Protein AF-A0A368GGF1-F1 (afdb_monomer_lite)

Foldseek 3Di:
DVCVVVVNQLQDAADEQEEADPVSLVVVLVSCVRHLARYAYEYAYPDCCVPPDDGPVVSSVVSVHPRYYYDPHVVVVVVVVVVVVVVVVCVVDVPDD

Secondary structure (DSSP, 8-state):
-HHHHTT--SSSS-EEEEESSGGGHHHHHHHHHH-TTTEEEEEE---HHHHHSSSHHHHHHHTT---EEEESSHHHHHHHHHHHHHHHHHHHSPPP-

InterPro domains:
  IPR023214 HAD superfamily [G3DSA:3.40.50.1000] (1-93)
  IPR049063 Trehalose-6-phosphate phosphatase, C-terminal domain [PF21141] (1-77)

Structure (mmCIF, N/CA/C/O backbone):
data_AF-A0A368GGF1-F1
#
_entry.id   AF-A0A368GGF1-F1
#
loop_
_atom_site.group_PDB
_atom_site.id
_atom_site.type_symbol
_atom_site.label_atom_id
_atom_s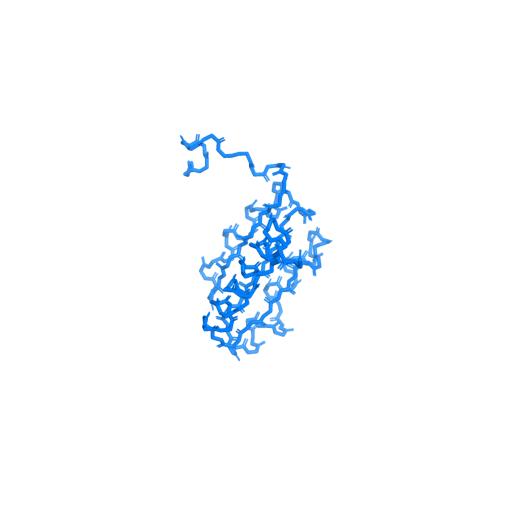ite.label_alt_id
_atom_site.label_comp_id
_atom_site.label_asym_id
_atom_site.label_entity_id
_atom_site.label_seq_id
_atom_site.pdbx_PDB_ins_code
_atom_site.Cartn_x
_atom_site.Cartn_y
_atom_site.Cartn_z
_atom_site.occupancy
_atom_site.B_iso_or_equiv
_atom_site.auth_seq_id
_atom_site.auth_comp_id
_atom_site.auth_asym_id
_atom_site.auth_atom_id
_atom_site.pdbx_PDB_model_num
ATOM 1 N N . MET A 1 1 ? -7.108 19.110 -6.013 1.00 66.12 1 MET A N 1
ATOM 2 C CA . MET A 1 1 ? -6.008 18.183 -5.636 1.00 66.12 1 MET A CA 1
ATOM 3 C C . MET A 1 1 ? -4.973 18.059 -6.762 1.00 66.12 1 MET A C 1
ATOM 5 O O . MET A 1 1 ? -5.267 18.448 -7.886 1.00 66.12 1 MET A O 1
ATOM 9 N N . LEU A 1 2 ? -3.757 17.552 -6.493 1.00 83.12 2 LEU A N 1
ATOM 10 C CA . LEU A 1 2 ? -2.719 17.343 -7.526 1.00 83.12 2 LEU A CA 1
ATOM 11 C C . LEU A 1 2 ? -3.193 16.381 -8.631 1.00 83.12 2 LEU A C 1
ATOM 13 O O . LEU A 1 2 ? -2.963 16.654 -9.805 1.00 83.12 2 LEU A O 1
ATOM 17 N N . CYS A 1 3 ? -3.920 15.320 -8.268 1.00 83.81 3 CYS A N 1
ATOM 18 C CA . CYS A 1 3 ? -4.458 14.342 -9.217 1.00 83.81 3 CYS A CA 1
ATOM 19 C C . CYS A 1 3 ? -5.377 14.985 -10.268 1.00 83.81 3 CYS A C 1
ATOM 21 O O . CYS A 1 3 ? -5.232 14.705 -11.453 1.00 83.81 3 CYS A O 1
ATOM 23 N N . GLU A 1 4 ? -6.234 15.932 -9.873 1.00 84.38 4 GLU A N 1
ATOM 24 C CA . GLU A 1 4 ? -7.109 16.669 -10.799 1.00 84.38 4 GLU A CA 1
ATOM 25 C C . GLU A 1 4 ? -6.306 17.533 -11.778 1.00 84.38 4 GLU A C 1
ATOM 27 O O . GLU A 1 4 ? -6.591 17.559 -12.973 1.00 84.38 4 GLU A O 1
ATOM 32 N N . LYS A 1 5 ? -5.257 18.209 -11.286 1.00 89.75 5 LYS A N 1
ATOM 33 C CA . LYS A 1 5 ? -4.368 19.026 -12.127 1.00 89.75 5 LYS A CA 1
ATOM 34 C C . LYS A 1 5 ? -3.602 18.174 -13.140 1.00 89.75 5 LYS A C 1
ATOM 36 O O . LYS A 1 5 ? -3.386 18.616 -14.264 1.00 89.75 5 LYS A O 1
ATOM 41 N N . MET A 1 6 ? -3.214 16.965 -12.740 1.00 88.19 6 MET A N 1
ATOM 42 C CA . MET A 1 6 ? -2.446 16.023 -13.558 1.00 88.19 6 MET A CA 1
ATOM 43 C C . MET A 1 6 ? -3.324 15.098 -14.413 1.00 88.19 6 MET A C 1
ATOM 45 O O . MET A 1 6 ? -2.780 14.283 -15.152 1.00 88.19 6 MET A O 1
ATOM 49 N N . LYS A 1 7 ? -4.661 15.215 -14.330 1.00 87.25 7 LYS A N 1
ATOM 50 C CA . LYS A 1 7 ? -5.627 14.298 -14.966 1.00 87.25 7 LYS A CA 1
ATOM 51 C C . LYS A 1 7 ? -5.364 12.824 -14.617 1.00 87.25 7 LYS A C 1
ATOM 53 O O . LYS A 1 7 ? -5.520 11.945 -15.458 1.00 87.25 7 LYS A O 1
ATOM 58 N N . CYS A 1 8 ? -4.938 12.574 -13.382 1.00 84.44 8 CYS A N 1
ATOM 59 C CA . CYS A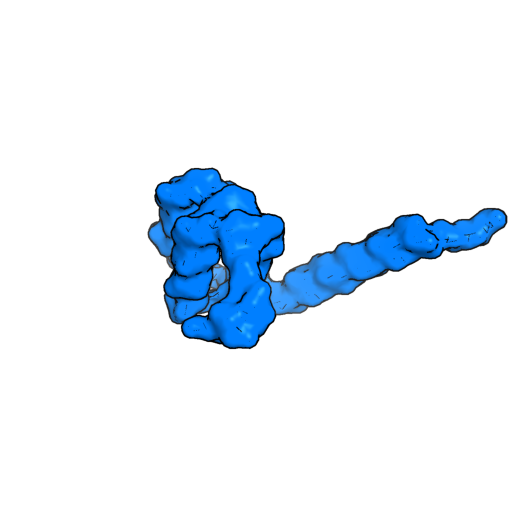 1 8 ? -4.723 11.233 -12.859 1.00 84.44 8 CYS A CA 1
ATOM 60 C C . CYS A 1 8 ? -6.046 10.710 -12.291 1.00 84.44 8 CYS A C 1
ATOM 62 O O . CYS A 1 8 ? -6.584 11.310 -11.355 1.00 84.44 8 CYS A O 1
ATOM 64 N N . ASP A 1 9 ? -6.574 9.632 -12.867 1.00 88.56 9 ASP A N 1
ATOM 65 C CA . ASP A 1 9 ? -7.780 8.977 -12.367 1.00 88.56 9 ASP A CA 1
ATOM 66 C C . ASP A 1 9 ? -7.408 7.960 -11.285 1.00 88.56 9 ASP A C 1
ATOM 68 O O . ASP A 1 9 ? -6.704 6.989 -11.547 1.00 88.56 9 ASP A O 1
ATOM 72 N N . LEU A 1 10 ? -7.870 8.197 -10.057 1.00 88.81 10 LEU A N 1
ATOM 73 C CA . LEU A 1 10 ? -7.646 7.289 -8.931 1.00 88.81 10 LEU A CA 1
ATOM 74 C C . LEU A 1 10 ? -8.646 6.125 -8.900 1.00 88.81 10 LEU A C 1
ATOM 76 O O . LEU A 1 10 ? -8.521 5.248 -8.051 1.00 88.81 10 LEU A O 1
ATOM 80 N N . LYS A 1 11 ? -9.655 6.113 -9.777 1.00 90.94 11 LYS A N 1
ATOM 81 C CA . LYS A 1 11 ? -10.707 5.087 -9.784 1.00 90.94 11 LYS A CA 1
ATOM 82 C C . LYS A 1 11 ? -10.306 3.829 -10.545 1.00 90.94 11 LYS A C 1
ATOM 84 O O . LYS A 1 11 ? -10.882 2.773 -10.299 1.00 90.94 11 LYS A O 1
ATOM 89 N N . GLU A 1 12 ? -9.325 3.925 -11.438 1.00 87.44 12 GLU A N 1
ATOM 90 C CA . GLU A 1 12 ? -8.887 2.816 -12.285 1.00 87.44 12 GLU A CA 1
ATOM 91 C C . GLU A 1 12 ? -7.408 2.468 -12.081 1.00 87.44 12 GLU A C 1
ATOM 93 O O . GLU A 1 12 ? -6.583 3.299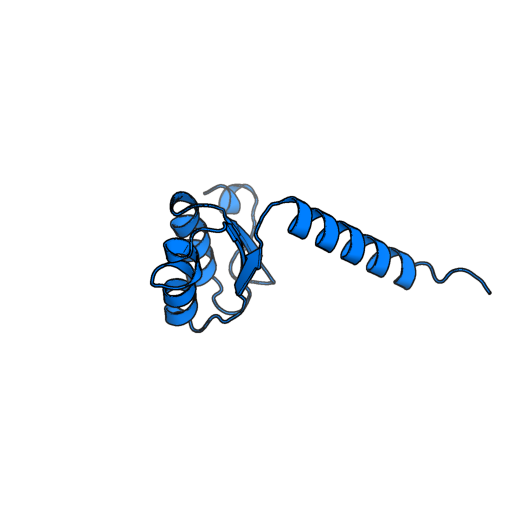 -11.704 1.00 87.44 12 GLU A O 1
ATOM 98 N N . GLY A 1 13 ? -7.066 1.206 -12.354 1.00 91.06 13 GLY A N 1
ATOM 99 C CA . GLY A 1 13 ? -5.698 0.701 -12.269 1.00 91.06 13 GLY A CA 1
ATOM 100 C C . GLY A 1 13 ? -5.223 0.385 -10.849 1.00 91.06 13 GLY A C 1
ATOM 101 O O . GLY A 1 13 ? -6.015 0.255 -9.913 1.00 91.06 13 GLY A O 1
ATOM 102 N N . ASN A 1 14 ? -3.903 0.218 -10.721 1.00 94.62 14 ASN A N 1
ATOM 103 C CA . ASN A 1 14 ? -3.236 -0.093 -9.461 1.00 94.62 14 ASN A CA 1
ATOM 104 C C . ASN A 1 14 ? -2.533 1.151 -8.912 1.00 94.62 14 ASN A C 1
ATOM 106 O O . ASN A 1 14 ? -1.754 1.789 -9.620 1.00 94.62 14 ASN A O 1
ATOM 110 N N . ILE A 1 15 ? -2.763 1.454 -7.636 1.00 95.19 15 ILE A N 1
ATOM 111 C CA . ILE A 1 15 ? -2.190 2.607 -6.936 1.00 95.19 15 ILE A CA 1
ATOM 112 C C . ILE A 1 15 ? -1.291 2.085 -5.824 1.00 95.19 15 ILE A C 1
ATOM 114 O O . ILE A 1 15 ? -1.746 1.321 -4.980 1.00 95.19 15 ILE A O 1
ATOM 118 N N . LEU A 1 16 ? -0.028 2.511 -5.795 1.00 95.38 16 LEU A N 1
ATOM 119 C CA . LEU A 1 16 ? 0.896 2.204 -4.706 1.00 95.38 16 LEU A CA 1
ATOM 120 C C . LEU A 1 16 ? 1.044 3.420 -3.784 1.00 95.38 16 LEU A C 1
ATOM 122 O O . LEU A 1 16 ? 1.568 4.448 -4.206 1.00 95.38 16 LEU A O 1
ATOM 126 N N . VAL A 1 17 ? 0.609 3.292 -2.529 1.00 95.25 17 VAL A N 1
ATOM 127 C CA . VAL A 1 17 ? 0.760 4.321 -1.487 1.00 95.25 17 VAL A CA 1
ATOM 128 C C . VAL A 1 17 ? 1.857 3.902 -0.511 1.00 95.25 17 VAL A C 1
ATOM 130 O O . VAL A 1 17 ? 1.723 2.888 0.177 1.00 95.25 17 VAL A O 1
ATOM 133 N N . CYS A 1 18 ? 2.924 4.692 -0.421 1.00 94.69 18 CYS A N 1
ATOM 134 C CA . CYS A 1 18 ? 4.001 4.486 0.545 1.00 94.69 18 CYS A CA 1
ATOM 135 C C . CYS A 1 18 ? 3.889 5.511 1.676 1.00 94.69 18 CYS A C 1
ATOM 137 O O . CYS A 1 18 ? 3.755 6.699 1.391 1.00 94.69 18 CYS A O 1
ATOM 139 N N . GLY A 1 19 ? 3.971 5.061 2.925 1.00 93.38 19 GLY A N 1
ATOM 140 C CA . GLY A 1 19 ? 3.962 5.933 4.101 1.00 93.38 19 GLY A CA 1
ATOM 141 C C . GLY A 1 19 ? 4.934 5.450 5.171 1.00 93.38 19 GLY A C 1
ATOM 142 O O . GLY A 1 19 ? 5.368 4.296 5.150 1.00 93.38 19 GLY A O 1
ATOM 143 N N . ASP A 1 20 ? 5.286 6.325 6.102 1.00 92.31 20 ASP A N 1
ATOM 144 C CA . ASP A 1 20 ? 6.154 6.009 7.244 1.00 92.31 20 ASP A CA 1
ATOM 145 C C . ASP A 1 20 ? 5.506 6.362 8.590 1.00 92.31 20 ASP A C 1
ATOM 147 O O . ASP A 1 20 ? 5.856 5.797 9.632 1.00 92.31 20 ASP A O 1
ATOM 151 N N . SER A 1 21 ? 4.515 7.254 8.569 1.00 90.19 21 SER A N 1
ATOM 152 C CA . SER A 1 21 ? 3.933 7.851 9.764 1.00 90.19 21 SER A CA 1
ATOM 153 C C . SER A 1 21 ? 2.434 8.124 9.607 1.00 90.19 21 SER A C 1
ATOM 155 O O . SER A 1 21 ? 1.846 8.043 8.528 1.00 90.19 21 SER A O 1
ATOM 157 N N . SER A 1 22 ? 1.760 8.446 10.712 1.00 89.31 22 SER A N 1
ATOM 158 C CA . SER A 1 22 ? 0.308 8.669 10.713 1.00 89.31 22 SER A CA 1
ATOM 159 C C . SER A 1 22 ? -0.139 9.850 9.844 1.00 89.31 22 SER A C 1
ATOM 161 O O . SER A 1 22 ? -1.306 9.915 9.458 1.00 89.31 22 SER A O 1
ATOM 163 N N . THR A 1 23 ? 0.762 10.769 9.493 1.00 91.25 23 THR A N 1
ATOM 164 C CA . THR A 1 23 ? 0.451 11.894 8.604 1.00 91.25 23 THR A CA 1
ATOM 165 C C . THR A 1 23 ? 0.135 11.459 7.176 1.00 91.25 23 THR A C 1
ATOM 167 O O . THR A 1 23 ? -0.518 12.213 6.458 1.00 91.25 23 THR A O 1
ATOM 170 N N . ASP A 1 24 ? 0.522 10.242 6.783 1.00 92.31 24 ASP A N 1
ATOM 171 C CA . ASP A 1 24 ? 0.276 9.699 5.442 1.00 92.31 24 ASP A CA 1
ATOM 172 C C . ASP A 1 24 ? -1.083 8.991 5.320 1.00 92.31 24 ASP A C 1
ATOM 174 O O . ASP A 1 24 ? -1.563 8.716 4.219 1.00 92.31 24 ASP A O 1
ATOM 178 N N . LEU A 1 25 ? -1.755 8.717 6.442 1.00 91.81 25 LEU A N 1
ATOM 179 C CA . LEU A 1 25 ? -3.042 8.015 6.463 1.00 91.81 25 LEU A CA 1
ATOM 180 C C . LEU A 1 25 ? -4.148 8.694 5.642 1.00 91.81 25 LEU A C 1
ATOM 182 O O . LEU A 1 25 ? -4.874 7.968 4.961 1.00 91.81 25 LEU A O 1
ATOM 186 N N . PRO A 1 26 ? -4.294 10.036 5.631 1.00 93.25 26 PRO A N 1
ATOM 187 C CA . PRO A 1 26 ? -5.290 10.688 4.782 1.00 93.25 26 PRO A CA 1
ATOM 188 C C . PRO A 1 26 ? -5.069 10.411 3.289 1.00 93.25 26 PRO A C 1
ATOM 190 O O . PRO A 1 26 ? -6.034 10.298 2.538 1.00 93.25 26 PRO A O 1
ATOM 193 N N . MET A 1 27 ? -3.811 10.246 2.858 1.00 93.44 27 MET A N 1
ATOM 194 C CA . MET A 1 27 ? -3.476 9.896 1.474 1.00 93.44 27 MET A CA 1
ATOM 195 C C . MET A 1 27 ? -3.959 8.484 1.134 1.00 93.44 27 MET A C 1
ATOM 197 O O . MET A 1 27 ? -4.586 8.272 0.095 1.00 93.44 27 MET A O 1
ATOM 201 N N . LEU A 1 28 ? -3.711 7.530 2.036 1.00 94.69 28 LEU A N 1
ATOM 202 C CA . LEU A 1 28 ? -4.193 6.158 1.904 1.00 94.69 28 LEU A CA 1
ATOM 203 C C . LEU A 1 28 ? -5.727 6.102 1.908 1.00 94.69 28 LEU A C 1
ATOM 205 O O . LEU A 1 28 ? -6.314 5.426 1.066 1.00 94.69 28 LEU A O 1
ATOM 209 N N . GLN A 1 29 ? -6.375 6.831 2.820 1.00 94.81 29 GLN A N 1
ATOM 210 C CA . GLN A 1 29 ? -7.831 6.868 2.937 1.00 94.81 29 GLN A CA 1
ATOM 211 C C . GLN A 1 29 ? -8.499 7.417 1.672 1.00 94.81 29 GLN A C 1
ATOM 213 O O . GLN A 1 29 ? -9.474 6.827 1.205 1.00 94.81 29 GLN A O 1
ATOM 218 N N . GLU A 1 30 ? -7.977 8.503 1.094 1.00 93.88 30 GLU A N 1
ATOM 219 C CA . GLU A 1 30 ? -8.511 9.048 -0.160 1.00 93.88 30 GLU A CA 1
ATOM 220 C C . GLU A 1 30 ? -8.398 8.016 -1.292 1.00 93.88 30 GLU A C 1
ATOM 222 O O . GLU A 1 30 ? -9.380 7.737 -1.977 1.00 93.88 30 GLU A O 1
ATOM 227 N N . CYS A 1 31 ? -7.240 7.364 -1.438 1.00 94.56 31 CYS A N 1
ATOM 228 C CA . CYS A 1 31 ? -7.053 6.345 -2.474 1.00 94.56 31 CYS A CA 1
ATOM 229 C C . CYS A 1 31 ? -7.993 5.141 -2.279 1.00 94.56 31 CYS A C 1
ATOM 231 O O . CYS A 1 31 ? -8.600 4.673 -3.242 1.00 94.56 31 CYS A O 1
ATOM 233 N N . LEU A 1 32 ? -8.152 4.657 -1.040 1.00 94.94 32 LEU A N 1
ATOM 234 C CA . LEU A 1 32 ? -9.065 3.554 -0.710 1.00 94.94 32 LEU A CA 1
ATOM 235 C C . LEU A 1 32 ? -10.534 3.916 -0.954 1.00 94.94 32 LEU A C 1
ATOM 237 O O . LEU A 1 32 ? -11.307 3.057 -1.369 1.00 94.94 32 LEU A O 1
ATOM 241 N N . THR A 1 33 ? -10.911 5.176 -0.729 1.00 95.38 33 THR A N 1
ATOM 242 C CA . THR A 1 33 ? -12.272 5.670 -0.984 1.00 95.38 33 THR A CA 1
ATOM 243 C C . THR A 1 33 ? -12.611 5.627 -2.474 1.00 95.38 33 THR A C 1
ATOM 245 O O . THR A 1 33 ? -13.738 5.296 -2.836 1.00 95.38 33 THR A O 1
ATOM 248 N N . GLN A 1 34 ? -11.642 5.935 -3.341 1.00 94.25 34 GLN A N 1
ATOM 249 C CA . GLN A 1 34 ? -11.848 5.952 -4.792 1.00 94.25 34 GLN A CA 1
ATOM 250 C C . GLN A 1 34 ? -11.734 4.556 -5.428 1.00 94.25 34 GLN A C 1
ATOM 252 O O . GLN A 1 34 ? -12.514 4.235 -6.323 1.00 94.25 34 GLN A O 1
ATOM 257 N N . ASN A 1 35 ? -10.775 3.733 -4.986 1.00 94.56 35 ASN A N 1
ATOM 258 C CA . ASN A 1 35 ? -10.469 2.431 -5.592 1.00 94.56 35 ASN A CA 1
ATOM 259 C C . ASN A 1 35 ? -9.957 1.420 -4.546 1.00 94.56 35 ASN A C 1
ATOM 261 O O . ASN A 1 35 ? -8.761 1.119 -4.474 1.00 94.56 35 ASN A O 1
ATOM 265 N N . PRO A 1 36 ? -10.853 0.849 -3.726 1.00 93.69 36 PRO A N 1
ATOM 266 C CA . PRO A 1 36 ? -10.459 0.003 -2.605 1.00 93.69 36 PRO A CA 1
ATOM 267 C C . PRO A 1 36 ? -9.746 -1.282 -3.036 1.00 93.69 36 PRO A C 1
ATOM 269 O O . PRO A 1 36 ? -8.912 -1.778 -2.290 1.00 93.69 36 PRO A O 1
ATOM 272 N N . SER A 1 37 ? -10.022 -1.832 -4.222 1.00 94.00 37 SER A N 1
ATOM 273 C CA . SER A 1 37 ? -9.379 -3.062 -4.709 1.00 94.00 37 SER A CA 1
ATOM 274 C C . SER A 1 37 ? -8.025 -2.834 -5.386 1.00 94.00 37 SER A C 1
ATOM 276 O O . SER A 1 37 ? -7.165 -3.710 -5.313 1.00 94.00 37 SER A O 1
ATOM 278 N N . GLY A 1 38 ? -7.835 -1.688 -6.046 1.00 94.94 38 GLY A N 1
ATOM 279 C CA . GLY A 1 38 ? -6.616 -1.364 -6.796 1.00 94.94 38 GLY A CA 1
ATOM 280 C C . GLY A 1 38 ? -5.513 -0.725 -5.953 1.00 94.94 38 GLY A C 1
ATOM 281 O O . GLY A 1 38 ? -4.394 -0.552 -6.431 1.00 94.94 38 GLY A O 1
ATOM 282 N N . VAL A 1 39 ? -5.790 -0.375 -4.697 1.00 96.94 39 VAL A N 1
ATOM 283 C CA . VAL A 1 39 ? -4.781 0.187 -3.795 1.00 96.94 39 VAL A CA 1
ATOM 284 C C . VAL A 1 39 ? -3.889 -0.912 -3.220 1.00 96.94 39 VAL A C 1
ATOM 286 O O . VAL A 1 39 ? -4.364 -1.922 -2.702 1.00 96.94 39 VAL A O 1
ATOM 289 N N . TYR A 1 40 ? -2.587 -0.669 -3.272 1.00 96.44 40 TYR A N 1
ATOM 290 C CA . TYR A 1 40 ? -1.518 -1.392 -2.598 1.00 96.44 40 TYR A CA 1
ATOM 291 C C . TYR A 1 40 ? -0.797 -0.404 -1.693 1.00 96.44 40 TYR A C 1
ATOM 293 O O . TYR A 1 40 ? -0.587 0.748 -2.074 1.00 96.44 40 TYR A O 1
ATOM 301 N N . THR A 1 41 ? -0.394 -0.827 -0.499 1.00 95.69 41 THR A N 1
ATOM 302 C CA . THR A 1 41 ? 0.305 0.072 0.418 1.00 95.69 41 THR A CA 1
ATOM 303 C C . THR A 1 41 ? 1.513 -0.573 1.081 1.00 95.69 41 THR A C 1
ATOM 305 O O . THR A 1 41 ? 1.470 -1.738 1.480 1.00 95.69 41 THR A O 1
ATOM 308 N N . ILE A 1 42 ? 2.603 0.193 1.171 1.00 95.38 42 ILE A N 1
ATOM 309 C CA . ILE A 1 42 ? 3.852 -0.203 1.826 1.00 95.38 42 ILE A CA 1
ATOM 310 C C . ILE A 1 42 ? 4.150 0.796 2.936 1.00 95.38 42 ILE A C 1
ATOM 312 O O . ILE A 1 42 ? 4.237 1.996 2.691 1.00 95.38 42 ILE A O 1
ATOM 316 N N . TRP A 1 43 ? 4.339 0.287 4.147 1.00 94.12 43 TRP A N 1
ATOM 317 C CA . TRP A 1 43 ? 4.613 1.104 5.322 1.00 94.12 43 TRP A CA 1
ATOM 318 C C . TRP A 1 43 ? 6.030 0.875 5.823 1.00 94.12 43 TRP A C 1
ATOM 320 O O . TRP A 1 43 ? 6.388 -0.244 6.197 1.00 94.12 43 TRP A O 1
ATOM 330 N N . VAL A 1 44 ? 6.833 1.938 5.811 1.00 94.00 44 VAL A N 1
ATOM 331 C CA . VAL A 1 44 ? 8.221 1.931 6.270 1.00 94.00 44 VAL A CA 1
ATOM 332 C C . VAL A 1 44 ? 8.250 2.331 7.734 1.00 94.00 44 VAL A C 1
ATOM 334 O O . VAL A 1 44 ? 8.281 3.506 8.076 1.00 94.00 44 VAL A O 1
ATOM 337 N N . THR A 1 45 ? 8.190 1.353 8.623 1.00 89.62 45 THR A N 1
ATOM 338 C CA . THR A 1 45 ? 8.124 1.621 10.056 1.00 89.62 45 THR A CA 1
ATOM 339 C C . THR A 1 45 ? 8.569 0.399 10.841 1.00 89.62 45 THR A C 1
ATOM 341 O O . THR A 1 45 ? 8.429 -0.730 10.374 1.00 89.62 45 THR A O 1
ATOM 344 N N . THR A 1 46 ? 9.071 0.606 12.053 1.00 85.69 46 THR A N 1
ATOM 345 C CA . THR A 1 46 ? 9.284 -0.439 13.068 1.00 85.69 46 THR A CA 1
ATOM 346 C C . THR A 1 46 ? 8.328 -0.291 14.252 1.00 85.69 46 THR A C 1
ATOM 348 O O . THR A 1 46 ? 8.355 -1.112 15.167 1.00 85.69 46 THR A O 1
ATOM 351 N N . ASP A 1 47 ? 7.470 0.736 14.238 1.00 85.38 47 ASP A N 1
ATOM 352 C CA . ASP A 1 47 ? 6.515 0.999 15.306 1.00 85.38 47 ASP A CA 1
ATOM 353 C C . ASP A 1 47 ? 5.368 -0.012 15.249 1.00 85.38 47 ASP A C 1
ATOM 355 O O . ASP A 1 47 ? 4.500 0.029 14.374 1.00 85.38 47 ASP A O 1
ATOM 359 N N . GLU A 1 48 ? 5.335 -0.916 16.225 1.00 79.81 48 GLU A N 1
ATOM 360 C CA . GLU A 1 48 ? 4.276 -1.910 16.340 1.00 79.81 48 GLU A CA 1
ATOM 361 C C . GLU A 1 48 ? 2.881 -1.292 16.505 1.00 79.81 48 GLU A C 1
ATOM 363 O O . GLU A 1 48 ? 1.904 -1.928 16.123 1.00 79.81 48 GLU A O 1
ATOM 368 N N . LYS A 1 49 ? 2.745 -0.061 17.015 1.00 79.88 49 LYS A N 1
ATOM 369 C CA . LYS A 1 49 ? 1.438 0.613 17.080 1.00 79.88 49 LYS A CA 1
ATOM 370 C C . LYS A 1 49 ? 0.949 1.002 15.691 1.00 79.88 49 LYS A C 1
ATOM 372 O O . LYS A 1 49 ? -0.226 0.832 15.388 1.00 79.88 49 LYS A O 1
ATOM 377 N N . LEU A 1 50 ? 1.852 1.452 14.824 1.00 75.56 50 LEU A N 1
ATOM 378 C CA . LEU A 1 50 ? 1.526 1.739 13.429 1.00 75.56 50 LEU A CA 1
ATOM 379 C C . LEU A 1 50 ? 1.304 0.440 12.623 1.00 75.56 50 LEU A C 1
ATOM 381 O O . LEU A 1 50 ? 0.420 0.397 11.767 1.00 75.56 50 LEU A O 1
ATOM 385 N N . GLN A 1 51 ? 2.059 -0.630 12.927 1.00 71.50 51 GLN A N 1
ATOM 386 C CA . GLN A 1 51 ? 2.009 -1.918 12.211 1.00 71.50 51 GLN A CA 1
ATOM 387 C C . GLN A 1 51 ? 0.910 -2.900 12.659 1.00 71.50 51 GLN A C 1
ATOM 389 O O . GLN A 1 51 ? 0.219 -3.493 11.823 1.00 71.50 51 GLN A O 1
ATOM 394 N N . LYS A 1 52 ? 0.842 -3.199 13.965 1.00 56.34 52 LYS A N 1
ATOM 395 C CA . LYS A 1 52 ? 0.099 -4.339 14.528 1.00 56.34 52 LYS A CA 1
ATOM 396 C C . LYS A 1 52 ? -1.323 -3.982 14.931 1.00 56.34 52 LYS A C 1
ATOM 398 O O . LYS A 1 52 ? -2.160 -4.878 14.894 1.00 56.34 52 LYS A O 1
ATOM 403 N N . GLN A 1 53 ? -1.615 -2.742 15.323 1.00 47.38 53 GLN A N 1
ATOM 404 C CA . GLN A 1 53 ? -2.892 -2.439 15.970 1.00 47.38 53 GLN A CA 1
ATOM 405 C C . GLN A 1 53 ? -3.429 -1.041 15.623 1.00 47.38 53 GLN A C 1
ATOM 407 O O . GLN A 1 53 ? -2.973 -0.029 16.140 1.00 47.38 53 GLN A O 1
ATOM 412 N N . VAL A 1 54 ? -4.505 -1.045 14.832 1.00 53.84 54 VAL A N 1
ATOM 413 C CA . VAL A 1 54 ? -5.599 -0.060 14.775 1.00 53.84 54 VAL A CA 1
ATOM 414 C C . VAL A 1 54 ? -5.648 0.923 13.611 1.00 53.84 54 VAL A C 1
ATOM 416 O O . VAL A 1 54 ? -6.755 1.261 13.217 1.00 53.84 54 VAL A O 1
ATOM 419 N N . ILE A 1 55 ? -4.545 1.369 12.995 1.00 67.00 55 ILE A N 1
ATOM 420 C CA . ILE A 1 55 ? -4.700 2.422 11.966 1.00 67.00 55 ILE A CA 1
ATOM 421 C C . ILE A 1 55 ? -4.588 1.913 10.535 1.00 67.00 55 ILE A C 1
ATOM 423 O O . ILE A 1 55 ? -5.580 1.942 9.822 1.00 67.00 55 ILE A 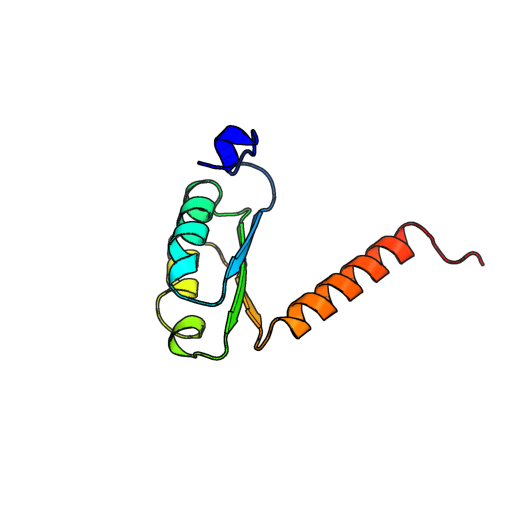O 1
ATOM 427 N N . VAL A 1 56 ? -3.445 1.384 10.095 1.00 79.69 56 VAL A N 1
ATOM 428 C CA . VAL A 1 56 ? -3.289 0.983 8.680 1.00 79.69 56 VAL A CA 1
ATOM 429 C C . VAL A 1 56 ? -4.082 -0.282 8.351 1.00 79.69 56 VAL A C 1
ATOM 431 O O . VAL A 1 56 ? -4.837 -0.310 7.382 1.00 79.69 56 VAL A O 1
ATOM 434 N N . ARG A 1 57 ? -3.920 -1.340 9.159 1.00 88.25 57 ARG A N 1
ATOM 435 C CA . ARG A 1 57 ? -4.604 -2.623 8.926 1.00 88.25 57 ARG A CA 1
ATOM 436 C C . ARG A 1 57 ? -6.118 -2.497 9.061 1.00 88.25 57 ARG A C 1
ATOM 438 O O . ARG A 1 57 ? -6.822 -3.049 8.222 1.00 88.25 57 ARG A O 1
ATOM 445 N N . ASP A 1 58 ? -6.607 -1.754 10.049 1.00 88.88 58 ASP A N 1
ATOM 446 C CA . ASP A 1 58 ? -8.048 -1.569 10.241 1.00 88.88 58 ASP A CA 1
ATOM 447 C C . ASP A 1 58 ? -8.622 -0.610 9.199 1.00 88.88 58 ASP A C 1
ATOM 449 O O . ASP A 1 58 ? -9.707 -0.875 8.686 1.00 88.88 58 ASP A O 1
ATOM 453 N N . LEU A 1 59 ? -7.887 0.446 8.816 1.00 90.94 59 LEU A N 1
ATOM 454 C CA . LEU A 1 59 ? -8.289 1.318 7.714 1.00 90.94 59 LEU A CA 1
ATOM 455 C C . LEU A 1 59 ? -8.450 0.488 6.444 1.00 90.94 59 LEU A C 1
ATOM 457 O O . LEU A 1 59 ? -9.556 0.408 5.929 1.00 90.94 59 LEU A O 1
ATOM 461 N N . CYS A 1 60 ? -7.415 -0.215 5.983 1.00 92.00 60 CYS A N 1
ATOM 462 C CA . CYS A 1 60 ? -7.528 -1.081 4.808 1.00 92.00 60 CYS A CA 1
ATOM 463 C C . CYS A 1 60 ? -8.627 -2.150 4.968 1.00 92.00 60 CYS A C 1
ATOM 465 O O . CYS A 1 60 ? -9.408 -2.371 4.042 1.00 92.00 60 CYS A O 1
ATOM 467 N N . GLY A 1 61 ? -8.742 -2.761 6.151 1.00 92.06 61 GLY A N 1
ATOM 468 C CA . GLY A 1 61 ? -9.772 -3.750 6.470 1.00 92.06 61 GLY A CA 1
ATOM 469 C C . GLY A 1 61 ? -11.199 -3.207 6.355 1.00 92.06 61 GLY A C 1
ATOM 470 O O . GLY A 1 61 ? -12.066 -3.906 5.831 1.00 92.06 61 GLY A O 1
ATOM 471 N N . SER A 1 62 ? -11.438 -1.950 6.748 1.00 93.81 62 SER A N 1
ATOM 472 C CA . SER A 1 62 ? -12.742 -1.281 6.613 1.00 93.81 62 SER A CA 1
ATOM 473 C C . SER A 1 62 ? -13.180 -1.097 5.154 1.00 93.81 62 SER A C 1
ATOM 475 O O . SER A 1 62 ? -14.376 -1.062 4.874 1.00 93.81 62 SER A O 1
ATOM 477 N N . TYR A 1 63 ? -12.223 -1.083 4.219 1.00 94.25 63 TYR A N 1
ATOM 478 C CA . TYR A 1 63 ? -12.451 -1.065 2.769 1.00 94.25 63 TYR A CA 1
ATOM 479 C C . TYR A 1 63 ? -12.309 -2.458 2.123 1.00 94.25 63 TYR A C 1
ATOM 481 O O . TYR A 1 63 ? -12.260 -2.569 0.900 1.00 94.25 63 TYR A O 1
ATOM 489 N N . ASN A 1 64 ? -12.228 -3.534 2.920 1.00 94.31 64 ASN A N 1
ATOM 490 C CA . ASN A 1 64 ? -11.985 -4.909 2.463 1.00 94.31 64 ASN A CA 1
ATOM 491 C C . ASN A 1 64 ? -10.701 -5.064 1.608 1.00 94.31 64 ASN A C 1
ATOM 493 O O . ASN A 1 64 ? -10.610 -5.939 0.744 1.00 94.31 64 ASN A O 1
ATOM 497 N N . ASN A 1 65 ? -9.692 -4.223 1.859 1.00 93.56 65 ASN A N 1
ATOM 498 C CA . ASN A 1 65 ? -8.391 -4.256 1.198 1.00 93.56 65 ASN A CA 1
ATOM 499 C C . ASN A 1 65 ? -7.382 -5.068 2.029 1.00 93.56 65 ASN A C 1
ATOM 501 O O . ASN A 1 65 ? -7.223 -4.856 3.231 1.00 93.56 65 ASN A O 1
ATOM 505 N N . LYS A 1 66 ? -6.679 -6.000 1.373 1.00 93.25 66 LYS A N 1
ATOM 506 C CA . LYS A 1 66 ? -5.657 -6.869 1.993 1.00 93.25 66 LYS A CA 1
ATOM 507 C C . LYS A 1 66 ? -4.241 -6.624 1.454 1.00 93.25 66 LYS A C 1
ATOM 509 O O . LYS A 1 66 ? -3.310 -7.326 1.842 1.00 93.25 66 LYS A O 1
ATOM 514 N N . ASN A 1 67 ? -4.074 -5.642 0.573 1.00 94.88 67 ASN A N 1
ATOM 515 C CA . ASN A 1 67 ? -2.846 -5.354 -0.164 1.00 94.88 67 ASN A CA 1
ATOM 516 C C . ASN A 1 67 ? -1.901 -4.471 0.667 1.00 94.88 67 ASN A C 1
ATOM 518 O O . ASN A 1 67 ? -1.620 -3.324 0.316 1.00 94.88 67 ASN A O 1
ATOM 522 N N . ILE A 1 68 ? -1.429 -5.005 1.792 1.00 93.25 68 ILE A N 1
ATOM 523 C CA . ILE A 1 68 ? -0.644 -4.264 2.784 1.00 93.25 68 ILE A CA 1
ATOM 524 C C . ILE A 1 68 ? 0.699 -4.960 2.992 1.00 93.25 68 ILE A C 1
ATOM 526 O O . ILE A 1 68 ? 0.740 -6.156 3.288 1.00 93.25 68 ILE A O 1
ATOM 530 N N . ALA A 1 69 ? 1.790 -4.204 2.913 1.00 93.50 69 ALA A N 1
ATOM 531 C CA . ALA A 1 69 ? 3.125 -4.657 3.279 1.00 93.50 69 ALA A CA 1
ATOM 532 C C . ALA A 1 69 ? 3.787 -3.686 4.265 1.00 93.50 69 ALA A C 1
ATOM 534 O O . ALA A 1 69 ? 3.540 -2.483 4.246 1.00 93.50 69 ALA A O 1
ATOM 535 N N . PHE A 1 70 ? 4.650 -4.226 5.122 1.00 92.75 70 PHE A N 1
ATOM 536 C CA . PHE A 1 70 ? 5.442 -3.461 6.080 1.00 92.75 70 PHE A CA 1
ATOM 537 C C . PHE A 1 70 ? 6.916 -3.776 5.864 1.00 92.75 70 PHE A C 1
ATOM 539 O O . PHE A 1 70 ? 7.277 -4.934 5.647 1.00 92.75 70 PHE A O 1
ATOM 546 N N . VAL A 1 71 ? 7.759 -2.752 5.936 1.00 93.31 71 VAL A N 1
ATOM 547 C CA . VAL A 1 71 ? 9.215 -2.872 5.846 1.00 93.31 71 VAL A CA 1
ATOM 548 C C . VAL A 1 71 ? 9.863 -2.061 6.961 1.00 93.31 71 VAL A C 1
ATOM 550 O O . VAL A 1 71 ? 9.322 -1.053 7.403 1.00 93.31 71 VAL A O 1
ATOM 553 N N . SER A 1 72 ? 11.029 -2.498 7.428 1.00 91.56 72 SER A N 1
ATOM 554 C CA . SER A 1 72 ? 11.722 -1.861 8.554 1.00 91.56 72 SER A CA 1
ATOM 555 C C . SER A 1 72 ? 12.422 -0.555 8.184 1.00 91.56 72 SER A C 1
ATOM 557 O O . SER A 1 72 ? 12.629 0.287 9.051 1.00 91.56 72 SER A O 1
ATOM 559 N N . CYS A 1 73 ? 12.833 -0.404 6.925 1.00 92.75 73 CYS A N 1
ATOM 560 C CA . CYS A 1 73 ? 13.575 0.754 6.441 1.00 92.75 73 CYS A CA 1
ATOM 561 C C . CYS A 1 73 ? 13.427 0.921 4.912 1.00 92.75 73 CYS A C 1
ATOM 563 O O . CYS A 1 73 ? 13.061 -0.044 4.225 1.00 92.75 73 CYS A O 1
ATOM 565 N N . PRO A 1 74 ? 13.687 2.123 4.359 1.00 94.38 74 PRO A N 1
ATOM 566 C CA . PRO A 1 74 ? 13.519 2.403 2.930 1.00 94.38 74 PRO A CA 1
ATOM 567 C C . PRO A 1 74 ? 14.384 1.526 2.015 1.00 94.38 74 PRO A C 1
ATOM 569 O O . PRO A 1 74 ? 13.987 1.220 0.892 1.00 94.38 74 PRO A O 1
ATOM 572 N N . GLU A 1 75 ? 15.550 1.082 2.485 1.00 95.88 75 GLU A N 1
ATOM 573 C CA . GLU A 1 75 ? 16.509 0.281 1.716 1.00 95.88 75 GLU A CA 1
ATOM 574 C C . GLU A 1 75 ? 15.923 -1.063 1.283 1.00 95.88 75 GLU A C 1
ATOM 576 O O . GLU A 1 75 ? 16.225 -1.543 0.192 1.00 95.88 75 GLU A O 1
ATOM 581 N N . VAL A 1 76 ? 15.043 -1.649 2.100 1.00 94.31 76 VAL A N 1
ATOM 582 C CA . VAL A 1 76 ? 14.332 -2.884 1.742 1.00 94.31 76 VAL A CA 1
ATOM 583 C C . VAL A 1 76 ? 13.446 -2.647 0.519 1.00 94.31 76 VAL A C 1
ATOM 585 O O . VAL A 1 76 ? 13.448 -3.450 -0.414 1.00 94.31 76 VAL A O 1
ATOM 588 N N . LEU A 1 77 ? 12.726 -1.521 0.491 1.00 93.19 77 LEU A N 1
ATOM 589 C CA . LEU A 1 77 ? 11.880 -1.142 -0.639 1.00 93.19 77 LEU A CA 1
ATOM 590 C C . LEU A 1 77 ? 12.721 -0.827 -1.883 1.00 93.19 77 LEU A C 1
ATOM 592 O O . LEU A 1 77 ? 12.407 -1.305 -2.973 1.00 93.19 77 LEU A O 1
ATOM 596 N N . LEU A 1 78 ? 13.820 -0.083 -1.725 1.00 93.94 78 LEU A N 1
ATOM 597 C CA . LEU A 1 78 ? 14.751 0.220 -2.817 1.00 93.94 78 LEU A CA 1
ATOM 598 C C . LEU A 1 78 ? 15.3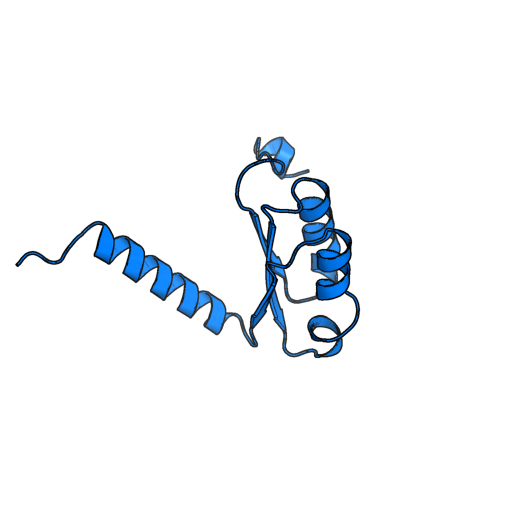54 -1.055 -3.421 1.00 93.94 78 LEU A C 1
ATOM 600 O O . LEU A 1 78 ? 15.372 -1.205 -4.643 1.00 93.94 78 LEU A O 1
ATOM 604 N N . GLY A 1 79 ? 15.788 -1.999 -2.583 1.00 94.94 79 GLY A N 1
ATOM 605 C CA . GLY A 1 79 ? 16.305 -3.294 -3.024 1.00 94.94 79 GLY A CA 1
ATOM 606 C C . GLY A 1 79 ? 15.253 -4.122 -3.766 1.00 94.94 79 GLY A C 1
ATOM 607 O O . GLY A 1 79 ? 15.539 -4.677 -4.828 1.00 94.94 79 GLY A O 1
ATOM 608 N N . ALA A 1 80 ? 14.015 -4.152 -3.262 1.00 92.62 80 ALA A N 1
ATOM 609 C CA . ALA A 1 80 ? 12.907 -4.837 -3.925 1.00 92.62 80 ALA A CA 1
ATOM 610 C C . ALA A 1 80 ? 12.586 -4.228 -5.302 1.00 92.62 80 ALA A C 1
ATOM 612 O O . ALA A 1 80 ? 12.405 -4.964 -6.273 1.00 92.62 80 ALA A O 1
ATOM 613 N N . MET A 1 81 ? 12.571 -2.895 -5.414 1.00 92.38 81 MET A N 1
ATOM 614 C CA . MET A 1 81 ? 12.351 -2.198 -6.687 1.00 92.38 81 MET A CA 1
ATOM 615 C C . MET A 1 81 ? 13.495 -2.424 -7.678 1.00 92.38 81 MET A C 1
ATOM 617 O O . MET A 1 81 ? 13.243 -2.667 -8.861 1.00 92.38 81 MET A O 1
ATOM 621 N N . ALA A 1 82 ? 14.746 -2.400 -7.211 1.00 93.50 82 ALA A N 1
ATOM 622 C CA . ALA A 1 82 ? 15.900 -2.723 -8.044 1.00 93.50 82 ALA A CA 1
ATOM 623 C C . ALA A 1 82 ? 15.781 -4.147 -8.609 1.00 93.50 82 ALA A C 1
ATOM 625 O O . ALA A 1 82 ? 15.957 -4.356 -9.810 1.00 93.50 82 ALA A O 1
ATOM 626 N N . GLN A 1 83 ? 15.388 -5.111 -7.773 1.00 91.56 83 GLN A N 1
ATOM 627 C CA . GLN A 1 83 ? 15.203 -6.492 -8.204 1.00 91.56 83 GLN A CA 1
ATOM 628 C C . GLN A 1 83 ? 14.037 -6.661 -9.183 1.00 91.56 83 GLN A C 1
ATOM 630 O O . GLN A 1 83 ? 14.173 -7.373 -10.181 1.00 91.56 83 GLN A O 1
ATOM 635 N N . ALA A 1 84 ? 12.907 -5.992 -8.940 1.00 89.69 84 ALA A N 1
ATOM 636 C CA . ALA A 1 84 ? 11.789 -5.970 -9.881 1.00 89.69 84 ALA A CA 1
ATOM 637 C C . ALA A 1 84 ? 12.232 -5.413 -11.245 1.00 89.69 84 ALA A C 1
ATOM 639 O O . ALA A 1 84 ? 11.954 -6.014 -12.278 1.00 89.69 84 ALA A O 1
ATOM 640 N N . THR A 1 85 ? 13.021 -4.336 -11.242 1.00 90.81 85 THR A N 1
ATOM 641 C CA . THR A 1 85 ? 13.565 -3.721 -12.462 1.00 90.81 85 THR A CA 1
ATOM 642 C C . THR A 1 85 ? 14.486 -4.676 -13.225 1.00 90.81 85 THR A C 1
ATOM 644 O O . THR A 1 85 ? 14.350 -4.832 -14.438 1.00 90.81 85 THR A O 1
ATOM 647 N N . ILE A 1 86 ? 15.405 -5.360 -12.532 1.00 90.75 86 ILE A N 1
ATOM 648 C CA . ILE A 1 86 ? 16.306 -6.348 -13.151 1.00 90.75 86 ILE A CA 1
ATOM 649 C C . ILE A 1 86 ? 15.506 -7.485 -13.790 1.00 90.75 86 ILE A C 1
ATOM 651 O O . ILE A 1 86 ? 15.817 -7.902 -14.911 1.00 90.75 86 ILE A O 1
ATOM 655 N N . ARG A 1 87 ? 14.482 -7.983 -13.089 1.00 86.81 87 ARG A N 1
ATOM 656 C CA . ARG A 1 87 ? 13.609 -9.046 -13.591 1.00 86.81 87 ARG A CA 1
ATOM 657 C C . ARG A 1 87 ? 12.908 -8.617 -14.878 1.00 86.81 87 ARG A C 1
ATOM 659 O O . ARG A 1 87 ? 12.995 -9.349 -15.859 1.00 86.81 87 ARG A O 1
ATOM 666 N N . GLU A 1 88 ? 12.283 -7.441 -14.892 1.00 85.81 88 GLU A N 1
ATOM 667 C CA . GLU A 1 88 ? 11.605 -6.912 -16.084 1.00 85.81 88 GLU A CA 1
ATOM 668 C C . GLU A 1 88 ? 12.570 -6.773 -17.271 1.00 85.81 88 GLU A C 1
ATOM 670 O O . GLU A 1 88 ? 12.296 -7.267 -18.364 1.00 85.81 88 GLU A O 1
ATOM 675 N N . ILE A 1 89 ? 13.758 -6.196 -17.053 1.00 82.19 89 ILE A N 1
ATOM 676 C CA . ILE A 1 89 ? 14.775 -6.059 -18.110 1.00 82.19 89 ILE A CA 1
ATOM 677 C C . ILE A 1 89 ? 15.219 -7.428 -18.641 1.00 82.19 89 ILE A C 1
ATOM 679 O O . ILE A 1 89 ? 15.378 -7.594 -19.850 1.00 82.19 89 ILE A O 1
ATOM 683 N N . SER A 1 90 ? 15.419 -8.406 -17.755 1.00 81.69 90 SER A N 1
ATOM 684 C CA . SER A 1 90 ? 15.885 -9.749 -18.128 1.00 81.69 90 SER A CA 1
ATOM 685 C C . SER A 1 90 ? 14.836 -10.539 -18.915 1.00 81.69 90 SER A C 1
ATOM 687 O O . SER A 1 90 ? 15.201 -11.346 -19.763 1.00 81.69 90 SER A O 1
ATOM 689 N N . ILE A 1 91 ? 13.544 -10.297 -18.663 1.00 77.94 91 ILE A N 1
ATO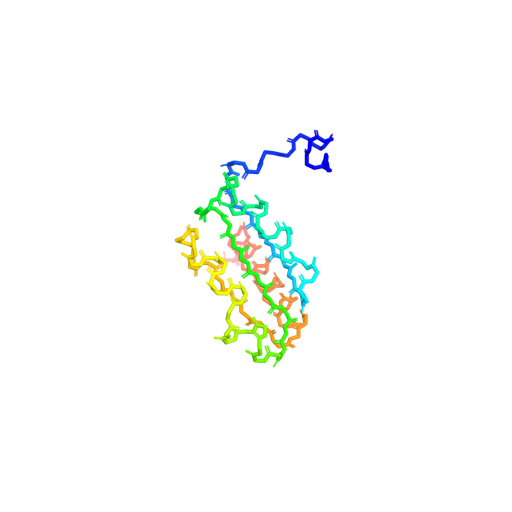M 690 C CA . ILE A 1 91 ? 12.442 -10.888 -19.436 1.00 77.94 91 ILE A CA 1
ATOM 691 C C . ILE A 1 91 ? 12.395 -10.287 -20.847 1.00 77.94 91 ILE A C 1
ATOM 693 O O . ILE A 1 91 ? 12.254 -11.016 -21.825 1.00 77.94 91 ILE A O 1
ATOM 697 N N . VAL A 1 92 ? 12.538 -8.963 -20.965 1.00 73.25 92 VAL A N 1
ATOM 698 C CA . VAL A 1 92 ? 12.456 -8.249 -22.254 1.00 73.25 92 VAL A CA 1
ATOM 699 C C . VAL A 1 92 ? 13.710 -8.453 -23.112 1.00 73.25 92 VAL A C 1
ATOM 701 O O . VAL A 1 92 ? 13.649 -8.388 -24.340 1.00 73.25 92 VAL A O 1
ATOM 704 N N . ARG A 1 93 ? 14.861 -8.704 -22.482 1.00 65.75 93 ARG A N 1
ATOM 705 C CA . ARG A 1 93 ? 16.131 -9.006 -23.149 1.00 65.75 93 ARG A CA 1
ATOM 706 C C . ARG A 1 93 ? 16.653 -10.353 -22.657 1.00 65.75 93 ARG A C 1
ATOM 708 O O . ARG A 1 93 ? 17.561 -10.362 -21.818 1.00 65.75 93 ARG A O 1
ATOM 715 N N . PRO A 1 94 ? 16.117 -11.479 -23.164 1.00 62.69 94 PRO A N 1
ATOM 716 C CA . PRO A 1 94 ? 16.737 -12.766 -22.903 1.00 62.69 94 PRO A CA 1
ATOM 717 C C . PRO A 1 94 ? 18.198 -12.665 -23.342 1.00 62.69 94 PRO A C 1
ATOM 719 O O . PRO A 1 94 ? 18.498 -12.211 -24.450 1.00 62.69 94 PRO A O 1
ATOM 722 N N . ARG A 1 95 ? 19.121 -12.983 -22.429 1.00 63.00 95 ARG A N 1
ATOM 723 C CA . ARG A 1 95 ? 20.542 -13.057 -22.770 1.00 63.00 95 ARG A CA 1
ATOM 724 C C . ARG A 1 95 ? 20.646 -14.091 -23.884 1.00 63.00 95 ARG A C 1
ATOM 726 O O . ARG A 1 95 ? 20.233 -15.222 -23.664 1.00 63.00 95 ARG A O 1
ATOM 733 N N . GLY A 1 96 ? 21.094 -13.659 -25.061 1.00 64.38 96 GLY A N 1
ATOM 734 C CA . GLY A 1 96 ? 21.223 -14.535 -26.218 1.00 64.38 96 GLY A CA 1
ATOM 735 C C . GLY A 1 96 ? 22.032 -15.772 -25.846 1.00 64.38 96 GLY A C 1
ATOM 736 O O . GLY A 1 96 ? 23.154 -15.636 -25.353 1.00 64.38 96 GLY A O 1
ATOM 737 N N . GLU A 1 97 ? 21.417 -16.934 -26.035 1.00 48.88 97 GLU A N 1
ATOM 738 C CA . GLU A 1 97 ? 22.123 -18.180 -26.328 1.00 48.88 97 GLU A CA 1
ATOM 739 C C . GLU A 1 97 ? 22.464 -18.209 -27.821 1.00 48.88 97 GLU A C 1
ATOM 741 O O . GLU A 1 97 ? 21.621 -17.744 -28.628 1.00 48.88 97 GLU A O 1
#

Radius of gyration: 15.9 Å; chains: 1; bounding box: 35×37×43 Å

Sequence (97 aa):
MLCEKMKCDLKEGNILVCGDSSTDLPMLQECLTQNPSGVYTIWVTTDEKLQKQVIVRDLCGSYNNKNIAFVSCPEVLLGAMAQATIREISIVRPRGE

Organism: Ancylostoma caninum (NCBI:txid29170)

pLDDT: mean 87.36, std 10.96, range [47.38, 96.94]